Protein AF-A0A2D9LUC7-F1 (afdb_monomer)

Solvent-accessible surface area (backbone atoms only — not comparable to full-atom values): 5630 Å² total; per-residue (Å²): 129,84,87,78,78,85,88,83,88,86,83,80,79,92,71,61,83,61,53,40,50,91,60,73,25,84,82,55,88,46,70,71,63,40,55,50,47,76,77,47,90,78,76,93,80,82,78,76,94,37,100,47,77,69,60,51,75,38,62,65,83,79,46,77,65,66,67,67,69,70,45,62,78,70,67,61,80,89,124

Structure (mmCIF, N/CA/C/O backbone):
data_AF-A0A2D9LUC7-F1
#
_entry.id   AF-A0A2D9LUC7-F1
#
loop_
_atom_site.group_PDB
_atom_site.id
_atom_site.type_symbol
_atom_site.label_atom_id
_atom_site.label_alt_id
_atom_site.label_comp_id
_atom_site.label_asym_id
_atom_site.label_entity_id
_atom_site.label_seq_id
_atom_site.pdbx_PDB_ins_code
_atom_site.Cartn_x
_atom_site.Cartn_y
_atom_site.Cartn_z
_atom_site.occupancy
_atom_site.B_iso_or_equiv
_atom_site.auth_seq_id
_atom_site.auth_comp_id
_atom_site.auth_asym_id
_atom_site.auth_atom_id
_atom_site.pdbx_PDB_model_num
ATOM 1 N N . MET A 1 1 ? -24.942 23.563 5.304 1.00 46.56 1 MET A N 1
ATOM 2 C CA . MET A 1 1 ? -23.493 23.612 5.013 1.00 46.56 1 MET A CA 1
ATOM 3 C C . MET A 1 1 ? -23.232 22.596 3.921 1.00 46.56 1 MET A C 1
ATOM 5 O O . MET A 1 1 ? -23.705 21.480 4.069 1.00 46.56 1 MET A O 1
ATOM 9 N N . ALA A 1 2 ? -22.598 22.980 2.810 1.00 63.62 2 ALA A N 1
ATOM 10 C CA . ALA A 1 2 ? -22.210 22.003 1.795 1.00 63.62 2 ALA A CA 1
ATOM 11 C C . ALA A 1 2 ? -21.209 21.025 2.421 1.00 63.62 2 ALA A C 1
ATOM 13 O O . ALA A 1 2 ? -20.239 21.464 3.043 1.00 63.62 2 ALA A O 1
ATOM 14 N N . ASP A 1 3 ? -21.494 19.734 2.298 1.00 77.50 3 ASP A N 1
ATOM 15 C CA . ASP A 1 3 ? -20.706 18.651 2.871 1.00 77.50 3 ASP A CA 1
ATOM 16 C C . ASP A 1 3 ? -19.365 18.534 2.133 1.00 77.50 3 ASP A C 1
ATOM 18 O O . ASP A 1 3 ? -19.240 17.906 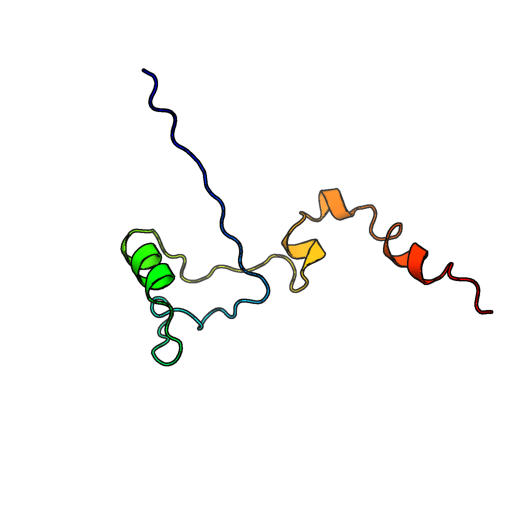1.077 1.00 77.50 3 ASP A O 1
ATOM 22 N N . ARG A 1 4 ? -18.365 19.271 2.626 1.00 86.94 4 ARG A N 1
ATOM 23 C CA . ARG A 1 4 ? -17.021 19.271 2.054 1.00 86.94 4 ARG A CA 1
ATOM 24 C C . ARG A 1 4 ? -16.244 18.104 2.636 1.00 86.94 4 ARG A C 1
ATOM 26 O O . ARG A 1 4 ? -15.713 18.188 3.740 1.00 86.94 4 ARG A O 1
ATOM 33 N N . HIS A 1 5 ? -16.164 17.047 1.847 1.00 90.81 5 HIS A N 1
ATOM 34 C CA . HIS A 1 5 ? -15.338 15.891 2.137 1.00 90.81 5 HIS A CA 1
ATOM 35 C C . HIS A 1 5 ? -13.853 16.249 2.004 1.00 90.81 5 HIS A C 1
ATOM 37 O O . HIS A 1 5 ? -13.454 16.972 1.088 1.00 90.81 5 HIS A O 1
ATOM 43 N N . ASN A 1 6 ? -13.033 15.715 2.907 1.00 93.19 6 ASN A N 1
ATOM 44 C CA . ASN A 1 6 ? -11.581 15.809 2.813 1.00 93.19 6 ASN A CA 1
ATOM 45 C C . ASN A 1 6 ? -11.040 14.615 2.023 1.00 93.19 6 ASN A C 1
ATOM 47 O O . ASN A 1 6 ? -11.455 13.481 2.248 1.00 93.19 6 ASN A O 1
ATOM 51 N N . LEU A 1 7 ? -10.084 14.870 1.132 1.00 92.88 7 LEU A N 1
ATOM 52 C CA . LEU A 1 7 ? -9.384 13.836 0.375 1.00 92.88 7 LEU A CA 1
ATOM 53 C C . LEU A 1 7 ? -7.966 13.695 0.930 1.00 92.88 7 LEU A C 1
ATOM 55 O O . LEU A 1 7 ? -7.196 14.654 0.905 1.00 92.88 7 LEU A O 1
ATOM 59 N N . VAL A 1 8 ? -7.623 12.507 1.427 1.00 93.12 8 VAL A N 1
ATOM 60 C CA . VAL A 1 8 ? -6.291 12.192 1.960 1.00 93.12 8 VAL A CA 1
ATOM 61 C C . VAL A 1 8 ? -5.684 11.070 1.126 1.00 93.12 8 VAL A C 1
ATOM 63 O O . VAL A 1 8 ? -6.218 9.966 1.083 1.00 93.12 8 VAL A O 1
ATOM 66 N N . GLY A 1 9 ? -4.568 11.361 0.455 1.00 92.19 9 GLY 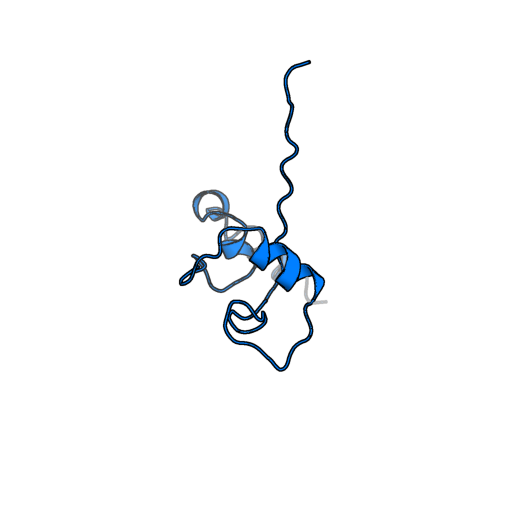A N 1
ATOM 67 C CA . GLY A 1 9 ? -3.792 10.373 -0.292 1.00 92.19 9 GLY A CA 1
ATOM 68 C C . GLY A 1 9 ? -2.630 9.843 0.543 1.00 92.19 9 GLY A C 1
ATOM 69 O O . GLY A 1 9 ? -1.813 10.627 1.023 1.00 92.19 9 GLY A O 1
ATOM 70 N N . ILE A 1 10 ? -2.539 8.522 0.693 1.00 92.31 10 ILE A N 1
ATOM 71 C CA . ILE A 1 10 ? -1.441 7.837 1.386 1.00 92.31 10 ILE A CA 1
ATOM 72 C C . ILE A 1 10 ? -0.704 6.983 0.353 1.00 92.31 10 ILE A C 1
ATOM 74 O O . ILE A 1 10 ? -1.313 6.138 -0.295 1.00 92.31 10 ILE A O 1
ATOM 78 N N . LEU A 1 11 ? 0.602 7.208 0.194 1.00 91.19 11 LEU A N 1
ATOM 79 C CA . LEU A 1 11 ? 1.459 6.466 -0.733 1.00 91.19 11 LEU A CA 1
ATOM 80 C C . LEU A 1 11 ? 2.724 6.016 -0.003 1.00 91.19 11 LEU A C 1
ATOM 82 O O . LEU A 1 11 ? 3.555 6.847 0.367 1.00 91.19 11 LEU A O 1
ATOM 86 N N . SER A 1 12 ? 2.872 4.709 0.191 1.00 90.75 12 SER A N 1
ATOM 87 C CA . SER A 1 12 ? 4.093 4.113 0.731 1.00 90.75 12 SER A CA 1
ATOM 88 C C . SER A 1 12 ? 5.182 4.028 -0.343 1.00 90.75 12 SER A C 1
ATOM 90 O O . SER A 1 12 ? 4.903 3.946 -1.540 1.00 90.75 12 SER A O 1
ATOM 92 N N . ASP A 1 13 ? 6.446 4.093 0.074 1.00 91.25 13 ASP A N 1
ATOM 93 C CA . ASP A 1 13 ? 7.591 3.880 -0.812 1.00 91.25 13 ASP A CA 1
ATOM 94 C C . ASP A 1 13 ? 8.035 2.417 -0.739 1.00 91.25 13 ASP A C 1
ATOM 96 O O . ASP A 1 13 ? 8.106 1.847 0.348 1.00 91.25 13 ASP A O 1
ATOM 100 N N . GLN A 1 14 ? 8.301 1.808 -1.899 1.00 89.44 14 GLN A N 1
ATOM 101 C CA . GLN A 1 14 ? 8.840 0.444 -2.019 1.00 89.44 14 GLN A CA 1
ATOM 102 C C . GLN A 1 14 ? 8.034 -0.667 -1.312 1.00 89.44 14 GLN A C 1
ATOM 104 O O . GLN A 1 14 ? 8.567 -1.737 -1.017 1.00 89.44 14 GLN A O 1
ATOM 109 N N . GLN A 1 15 ? 6.738 -0.465 -1.065 1.00 91.44 15 GLN A N 1
ATOM 110 C CA . GLN A 1 15 ? 5.893 -1.508 -0.490 1.00 91.44 15 GLN A CA 1
ATOM 111 C C . GLN A 1 15 ? 5.669 -2.644 -1.496 1.00 91.44 15 GLN A C 1
ATOM 113 O O . GLN A 1 15 ? 5.174 -2.433 -2.604 1.00 91.44 15 GLN A O 1
ATOM 118 N N . ARG A 1 16 ? 6.010 -3.871 -1.094 1.00 90.44 16 ARG A N 1
ATOM 119 C CA . ARG A 1 16 ? 5.738 -5.074 -1.887 1.00 90.44 16 ARG A CA 1
ATOM 120 C C . ARG A 1 16 ? 4.253 -5.451 -1.821 1.00 90.44 16 ARG A C 1
ATOM 122 O O . ARG A 1 16 ? 3.591 -5.213 -0.810 1.00 90.44 16 ARG A O 1
ATOM 129 N N . TYR A 1 17 ? 3.742 -6.049 -2.895 1.00 90.19 17 TYR A N 1
ATOM 130 C CA . TYR A 1 17 ? 2.316 -6.352 -3.053 1.00 90.19 17 TYR A CA 1
ATOM 131 C C . TYR A 1 17 ? 1.753 -7.268 -1.949 1.00 90.19 17 TYR A C 1
ATOM 133 O O . TYR A 1 17 ? 0.650 -7.050 -1.472 1.00 90.19 17 TYR A O 1
ATOM 141 N N . ASP A 1 18 ? 2.529 -8.238 -1.469 1.00 91.00 18 ASP A N 1
ATOM 142 C CA . ASP A 1 18 ? 2.104 -9.252 -0.497 1.00 91.00 18 ASP A CA 1
ATOM 143 C C . ASP A 1 18 ? 2.453 -8.883 0.949 1.00 91.00 18 ASP A C 1
ATOM 145 O O . ASP A 1 18 ? 2.723 -9.736 1.789 1.00 91.00 18 ASP A O 1
ATOM 149 N N . THR A 1 19 ? 2.482 -7.588 1.254 1.00 92.19 19 THR A N 1
ATOM 150 C CA . THR A 1 19 ? 2.802 -7.108 2.605 1.00 92.19 19 THR A CA 1
ATOM 151 C C . THR A 1 19 ? 1.586 -6.989 3.514 1.00 92.19 19 THR A C 1
ATOM 153 O O . THR A 1 19 ? 1.755 -6.974 4.731 1.00 92.19 19 THR A O 1
ATOM 156 N N . MET A 1 20 ? 0.371 -6.952 2.965 1.00 93.00 20 MET A N 1
ATOM 157 C CA . MET A 1 20 ? -0.869 -6.769 3.730 1.00 93.00 20 MET A CA 1
ATOM 158 C C . MET A 1 20 ? -1.714 -8.042 3.790 1.00 93.00 20 MET A C 1
ATOM 160 O O . MET A 1 20 ? -1.660 -8.881 2.890 1.00 93.00 20 MET A O 1
ATOM 164 N N . ALA A 1 21 ? -2.544 -8.158 4.831 1.00 92.69 21 ALA A N 1
ATOM 165 C CA . ALA A 1 21 ? -3.396 -9.332 5.026 1.00 92.69 21 ALA A CA 1
ATOM 166 C C . ALA A 1 21 ? -4.458 -9.494 3.930 1.00 92.69 21 ALA A C 1
ATOM 168 O O . ALA A 1 21 ? -4.769 -10.621 3.556 1.00 92.69 21 ALA A O 1
ATOM 169 N N . CYS A 1 22 ? -4.950 -8.392 3.353 1.00 91.81 22 CYS A N 1
ATOM 170 C CA . CYS A 1 22 ? -5.879 -8.432 2.219 1.00 91.81 22 CYS A CA 1
ATOM 171 C C . CYS A 1 22 ? -5.280 -9.091 0.962 1.00 91.81 22 CYS A C 1
ATOM 173 O O . CYS A 1 22 ? -6.027 -9.601 0.135 1.00 91.81 22 CYS A O 1
ATOM 175 N N . TYR A 1 23 ? -3.949 -9.148 0.848 1.00 93.25 23 TYR A N 1
ATOM 176 C CA . TYR A 1 23 ? -3.236 -9.866 -0.214 1.00 93.25 23 TYR A CA 1
ATOM 177 C C . TYR A 1 23 ? -2.734 -11.253 0.235 1.00 93.25 23 TYR A C 1
ATOM 179 O O . TYR A 1 23 ? -1.878 -11.843 -0.420 1.00 93.25 23 TYR A O 1
ATOM 187 N N . GLY A 1 24 ? -3.245 -11.783 1.355 1.00 91.62 24 GLY A N 1
ATOM 188 C CA . GLY A 1 24 ? -2.921 -13.122 1.863 1.00 91.62 24 GLY A CA 1
ATOM 189 C C . GLY A 1 24 ? -1.704 -13.194 2.791 1.00 91.62 24 GLY A C 1
ATOM 190 O O . GLY A 1 24 ? -1.211 -14.285 3.074 1.00 91.62 24 GLY A O 1
ATOM 191 N N . ASN A 1 25 ? -1.194 -12.058 3.277 1.00 93.06 25 ASN A N 1
ATOM 192 C CA . ASN A 1 25 ? -0.055 -12.060 4.188 1.00 93.06 25 ASN A CA 1
ATOM 193 C C . ASN A 1 25 ? -0.460 -12.301 5.648 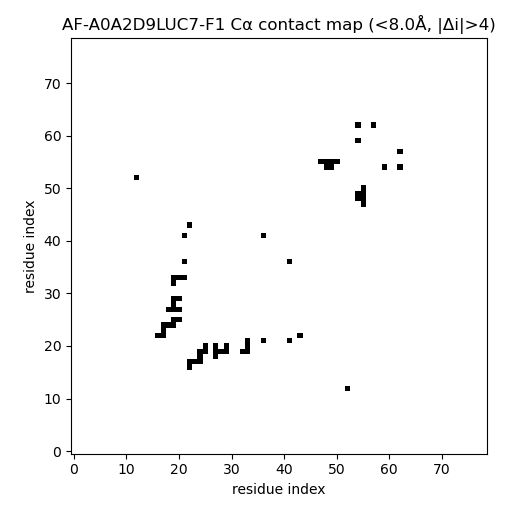1.00 93.06 25 ASN A C 1
ATOM 195 O O . ASN A 1 25 ? -1.222 -11.530 6.229 1.00 93.06 25 ASN A O 1
ATOM 199 N N . HIS A 1 26 ? 0.144 -13.308 6.275 1.00 90.94 26 HIS A N 1
ATOM 200 C CA . HIS A 1 26 ? -0.044 -13.606 7.700 1.00 90.94 26 HIS A CA 1
ATOM 201 C C . HIS A 1 26 ? 1.215 -13.371 8.546 1.00 90.94 26 HIS A C 1
ATOM 203 O O . HIS A 1 26 ? 1.163 -13.515 9.766 1.00 90.94 26 HIS A O 1
ATOM 209 N N . TRP A 1 27 ? 2.344 -13.010 7.925 1.00 93.81 27 TRP A N 1
ATOM 210 C CA . TRP A 1 27 ? 3.613 -12.838 8.635 1.00 93.81 27 TRP A CA 1
ATOM 211 C C . TRP A 1 27 ? 3.838 -11.397 9.108 1.00 93.81 27 TRP A C 1
ATOM 213 O O . TRP A 1 27 ? 4.285 -11.180 10.234 1.00 93.81 27 TRP A O 1
ATOM 223 N N . ILE A 1 28 ? 3.515 -10.401 8.277 1.00 92.88 28 ILE A N 1
ATOM 224 C CA . ILE A 1 28 ? 3.740 -8.988 8.618 1.00 92.88 28 ILE A CA 1
ATOM 225 C C . ILE A 1 28 ? 2.502 -8.431 9.319 1.00 92.88 28 ILE A C 1
ATOM 227 O O . ILE A 1 28 ? 1.375 -8.560 8.845 1.00 92.88 28 ILE A O 1
ATOM 231 N N . GLN A 1 29 ? 2.720 -7.779 10.458 1.00 93.06 29 GLN A N 1
ATOM 232 C CA . GLN A 1 29 ? 1.648 -7.193 11.252 1.00 93.06 29 GLN A CA 1
ATOM 233 C C . GLN A 1 29 ? 1.361 -5.754 10.806 1.00 93.06 29 GLN A C 1
ATOM 235 O O . GLN A 1 29 ? 2.074 -4.823 11.173 1.00 93.06 29 GLN A O 1
ATOM 240 N N . THR A 1 30 ? 0.278 -5.559 10.048 1.00 93.62 30 THR A N 1
ATOM 241 C CA . THR A 1 30 ? -0.181 -4.241 9.568 1.00 93.62 30 THR A CA 1
ATOM 242 C C . THR A 1 30 ? -1.618 -3.921 10.012 1.00 93.62 30 THR A C 1
ATOM 244 O O . THR A 1 30 ? -2.478 -3.661 9.170 1.00 93.62 30 THR A O 1
ATOM 247 N N . PRO A 1 31 ? -1.932 -3.903 11.324 1.00 93.81 31 PRO A N 1
ATOM 248 C CA . PRO A 1 31 ? -3.317 -3.889 11.813 1.00 93.81 31 PRO A CA 1
ATOM 249 C C . PRO A 1 31 ? -4.131 -2.668 11.361 1.00 93.81 31 PRO A C 1
ATOM 251 O O . PRO A 1 31 ? -5.315 -2.793 11.072 1.00 93.81 31 PRO A O 1
ATOM 254 N N . ARG A 1 32 ? -3.508 -1.485 11.258 1.00 95.12 32 ARG A N 1
ATOM 255 C CA . ARG A 1 32 ? -4.200 -0.248 10.841 1.00 95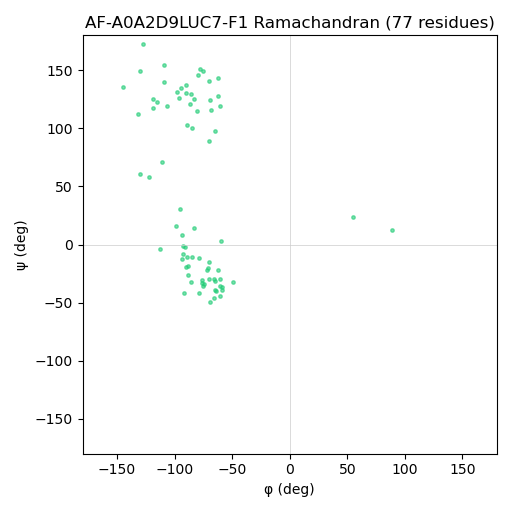.12 32 ARG A CA 1
ATOM 256 C C . ARG A 1 32 ? -4.480 -0.208 9.339 1.00 95.12 32 ARG A C 1
ATOM 258 O O . ARG A 1 32 ? -5.523 0.289 8.938 1.00 95.12 32 ARG A O 1
ATOM 265 N N . LEU A 1 33 ? -3.569 -0.746 8.528 1.00 93.31 33 LEU A N 1
ATOM 266 C CA . LEU A 1 33 ? -3.769 -0.850 7.082 1.00 93.31 33 LEU A CA 1
ATOM 267 C C . LEU A 1 33 ? -4.767 -1.958 6.738 1.00 93.31 33 LEU A C 1
ATOM 269 O O . LEU A 1 33 ? -5.535 -1.800 5.800 1.00 93.31 33 LEU A O 1
ATOM 273 N N . ASN A 1 34 ? -4.787 -3.045 7.513 1.00 94.38 34 ASN A N 1
ATOM 274 C CA . ASN A 1 34 ? -5.773 -4.110 7.352 1.00 94.38 34 ASN A CA 1
ATOM 275 C C . ASN A 1 34 ? -7.184 -3.601 7.684 1.00 94.38 34 ASN A C 1
ATOM 277 O O . ASN A 1 34 ? -8.076 -3.769 6.868 1.00 94.38 34 ASN A O 1
ATOM 281 N N . ALA A 1 35 ? -7.358 -2.877 8.797 1.00 95.44 35 ALA A N 1
ATOM 282 C CA . ALA A 1 35 ? -8.643 -2.249 9.120 1.00 95.44 35 ALA A CA 1
ATOM 283 C C . ALA A 1 35 ? -9.105 -1.262 8.030 1.00 95.44 35 ALA A C 1
ATOM 285 O O . ALA A 1 35 ? -10.276 -1.240 7.670 1.00 95.44 35 ALA A O 1
ATOM 286 N N . LEU A 1 36 ? -8.177 -0.486 7.452 1.00 94.75 36 LEU A N 1
ATOM 287 C CA . LEU A 1 36 ? -8.492 0.382 6.315 1.00 94.75 36 LEU A CA 1
ATOM 288 C C . LEU A 1 36 ? -8.919 -0.425 5.079 1.00 94.75 36 LEU A C 1
ATOM 290 O O . LEU A 1 36 ? -9.827 -0.007 4.368 1.00 94.75 36 LEU A O 1
ATOM 294 N N . ALA A 1 37 ? -8.275 -1.562 4.808 1.00 93.81 37 ALA A N 1
ATOM 295 C CA . ALA A 1 37 ? -8.638 -2.446 3.702 1.00 93.81 37 ALA A CA 1
ATOM 296 C C . ALA A 1 37 ? -10.039 -3.057 3.888 1.00 93.81 37 ALA A C 1
ATOM 298 O O . ALA A 1 37 ? -10.789 -3.111 2.922 1.00 93.81 37 ALA A O 1
ATOM 299 N N . ASP A 1 38 ? -10.413 -3.436 5.113 1.00 95.25 38 ASP A N 1
ATOM 300 C CA . ASP A 1 38 ? -11.734 -4.006 5.428 1.00 95.25 38 ASP A CA 1
ATOM 301 C C . ASP A 1 38 ? -12.882 -2.997 5.225 1.00 95.25 38 ASP A C 1
ATO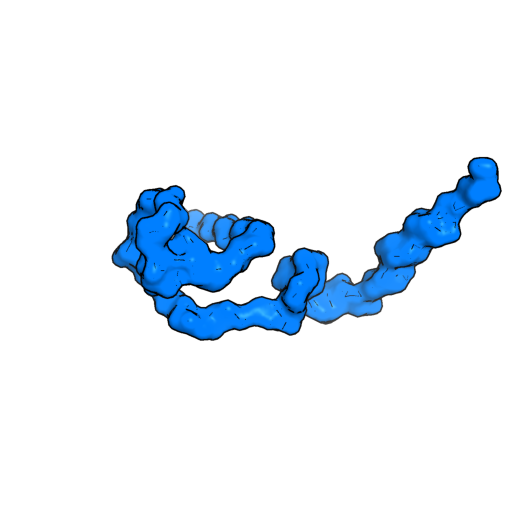M 303 O O . ASP A 1 38 ? -14.004 -3.376 4.892 1.00 95.25 38 ASP A O 1
ATOM 307 N N . GLU A 1 39 ? -12.604 -1.702 5.402 1.00 96.50 39 GLU A N 1
ATOM 308 C CA . GLU A 1 39 ? -13.564 -0.605 5.214 1.00 96.50 39 GLU A CA 1
ATOM 309 C C . GLU A 1 39 ? -13.531 0.003 3.797 1.00 96.50 39 GLU A C 1
ATOM 311 O O . GLU A 1 39 ? -14.287 0.931 3.500 1.00 96.50 39 GLU A O 1
ATOM 316 N N . SER A 1 40 ? -12.652 -0.481 2.912 1.00 95.06 40 SER A N 1
ATOM 317 C CA . SER A 1 40 ? -12.426 0.108 1.589 1.00 95.06 40 SER A CA 1
ATOM 318 C C . SER A 1 40 ? -12.547 -0.900 0.450 1.00 95.06 40 SER A C 1
ATOM 320 O O . SER A 1 40 ? -12.713 -2.102 0.635 1.00 95.06 40 SER A O 1
ATOM 322 N N . PHE A 1 41 ? -12.502 -0.385 -0.778 1.00 94.81 41 PHE A N 1
ATOM 323 C CA . PHE A 1 41 ? -12.428 -1.216 -1.969 1.00 94.81 41 PHE A CA 1
ATOM 324 C C . PHE A 1 41 ? -10.964 -1.547 -2.282 1.00 94.81 41 PHE A C 1
ATOM 326 O O . PHE A 1 41 ? -10.158 -0.643 -2.518 1.00 94.81 41 PHE A O 1
ATOM 333 N N . VAL A 1 42 ? -10.628 -2.838 -2.307 1.00 94.69 42 VAL A N 1
ATOM 334 C CA . VAL A 1 42 ? -9.273 -3.335 -2.584 1.00 94.69 42 VAL A CA 1
ATOM 335 C C . VAL A 1 42 ? -9.154 -3.747 -4.051 1.00 94.69 42 VAL A C 1
ATOM 337 O O . VAL A 1 42 ? -9.978 -4.496 -4.568 1.00 94.69 42 VAL A O 1
ATOM 340 N N . PHE A 1 43 ? -8.104 -3.279 -4.726 1.00 93.69 43 PHE A N 1
ATOM 341 C CA . PHE A 1 43 ? -7.781 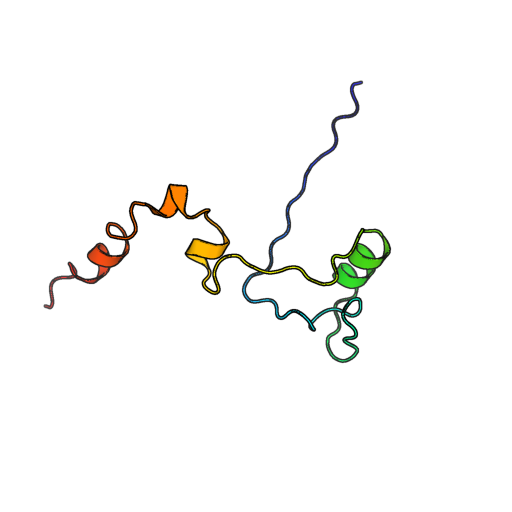-3.703 -6.088 1.00 93.69 43 PHE A CA 1
ATOM 342 C C . PHE A 1 43 ? -6.939 -4.981 -6.060 1.00 93.69 43 PHE A C 1
ATOM 344 O O . PHE A 1 43 ? -5.904 -5.011 -5.407 1.00 93.69 43 PHE A O 1
ATOM 351 N N . GLU A 1 44 ? -7.328 -6.010 -6.814 1.00 91.62 44 GLU A N 1
ATOM 352 C CA . GLU A 1 44 ? -6.585 -7.283 -6.863 1.00 91.62 44 GLU A CA 1
ATOM 353 C C . GLU A 1 44 ? -5.306 -7.204 -7.713 1.00 91.62 44 GLU A C 1
ATOM 355 O O . GLU A 1 44 ? -4.322 -7.882 -7.426 1.00 91.62 44 GLU A O 1
ATOM 360 N N . ALA A 1 45 ? -5.301 -6.356 -8.749 1.00 90.50 45 ALA A N 1
ATOM 361 C CA . ALA A 1 45 ? -4.194 -6.229 -9.701 1.00 90.50 45 ALA A CA 1
ATOM 362 C C . ALA A 1 45 ? -3.730 -4.767 -9.924 1.00 90.50 45 ALA A C 1
ATOM 364 O O . ALA A 1 45 ? -3.814 -4.253 -11.044 1.00 90.50 45 ALA A O 1
ATOM 365 N N . PRO A 1 46 ? -3.255 -4.055 -8.880 1.00 90.19 46 PRO A N 1
ATOM 366 C CA . PRO A 1 46 ? -2.721 -2.704 -9.023 1.00 90.19 46 PRO A CA 1
ATOM 367 C C . PRO A 1 46 ? -1.272 -2.733 -9.542 1.00 90.19 46 PRO A C 1
ATOM 369 O O . PRO A 1 46 ? -0.359 -3.185 -8.851 1.00 90.19 46 PRO A O 1
ATOM 372 N N . TYR A 1 47 ? -1.038 -2.206 -10.749 1.00 90.12 47 TYR A N 1
ATOM 373 C CA . TYR A 1 47 ? 0.300 -2.108 -11.346 1.00 90.12 47 TYR A CA 1
ATOM 374 C C . TYR A 1 47 ? 0.803 -0.665 -11.414 1.00 90.12 47 TYR A C 1
ATOM 376 O O . TYR A 1 47 ? 0.066 0.257 -11.762 1.00 90.12 47 TYR A O 1
ATOM 384 N N . VAL A 1 48 ? 2.094 -0.480 -11.126 1.00 86.88 48 VAL A N 1
ATOM 385 C CA . VAL A 1 48 ? 2.790 0.795 -11.328 1.00 86.88 48 VAL A CA 1
ATOM 386 C C . VAL A 1 48 ? 3.177 0.958 -12.797 1.00 86.88 48 VAL A C 1
ATOM 388 O O . VAL A 1 48 ? 3.532 -0.007 -13.471 1.00 86.88 48 VAL A O 1
ATOM 391 N N . THR A 1 49 ? 3.152 2.188 -13.301 1.00 86.81 49 THR A N 1
ATOM 392 C CA . THR A 1 49 ? 3.551 2.486 -14.683 1.00 86.81 49 THR A CA 1
ATOM 393 C C . THR A 1 49 ? 5.053 2.329 -14.913 1.00 86.81 49 THR A C 1
ATOM 395 O O . THR A 1 49 ? 5.461 2.037 -16.034 1.00 86.81 49 THR A O 1
ATOM 398 N N . GLN A 1 50 ? 5.876 2.562 -13.884 1.00 86.00 50 GLN A N 1
ATOM 399 C CA . GLN A 1 50 ? 7.341 2.568 -13.934 1.00 86.00 50 GLN A CA 1
ATOM 400 C C . GLN A 1 50 ? 7.913 2.014 -12.613 1.00 86.00 50 GLN A C 1
ATOM 402 O O . GLN A 1 50 ? 7.452 2.423 -11.548 1.00 86.00 50 GLN A O 1
ATOM 407 N N . PRO A 1 51 ? 8.927 1.128 -12.629 1.00 81.19 51 PRO A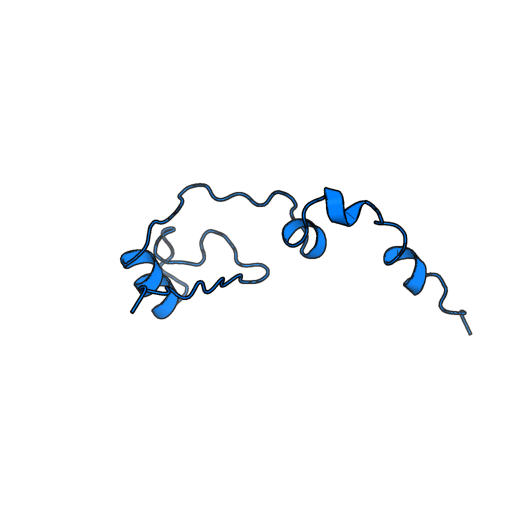 N 1
ATOM 408 C CA . PRO A 1 51 ? 9.407 0.436 -11.426 1.00 81.19 51 PRO A CA 1
ATOM 409 C C . PRO A 1 51 ? 10.403 1.248 -10.572 1.00 81.19 51 PRO A C 1
ATOM 411 O O . PRO A 1 51 ? 11.078 0.675 -9.721 1.00 81.19 51 PRO A O 1
ATOM 414 N N . VAL A 1 52 ? 10.532 2.564 -10.790 1.00 82.75 52 VAL A N 1
ATOM 415 C CA . VAL A 1 52 ? 11.473 3.433 -10.056 1.00 82.75 52 VAL A CA 1
ATOM 416 C C . VAL A 1 52 ? 10.776 4.685 -9.508 1.00 82.75 52 VAL A C 1
ATOM 418 O O . VAL A 1 52 ? 9.790 5.153 -10.076 1.00 82.75 52 VAL A O 1
ATOM 421 N N . CYS A 1 53 ? 11.263 5.205 -8.373 1.00 80.94 53 CYS A N 1
ATOM 422 C CA . CYS A 1 53 ? 10.516 6.112 -7.486 1.00 80.94 53 CYS A CA 1
ATOM 423 C C . CYS A 1 53 ? 10.076 7.432 -8.141 1.00 80.94 53 CYS A C 1
ATOM 425 O O . CYS A 1 53 ? 8.943 7.869 -7.967 1.00 80.94 53 CYS A O 1
ATOM 427 N N . THR A 1 54 ? 10.957 8.088 -8.893 1.00 79.75 54 THR A N 1
ATOM 428 C CA . THR A 1 54 ? 10.644 9.380 -9.523 1.00 79.75 54 THR A CA 1
ATOM 429 C C . THR A 1 54 ? 9.604 9.250 -10.646 1.00 79.75 54 THR A C 1
ATOM 431 O O . THR A 1 54 ? 8.610 9.980 -10.613 1.00 79.75 54 THR A O 1
ATOM 434 N N . PRO A 1 55 ? 9.745 8.316 -11.609 1.00 75.88 55 PRO A N 1
ATOM 435 C CA . PRO A 1 55 ? 8.764 8.148 -12.675 1.00 75.88 55 PRO A CA 1
ATOM 436 C C . PRO A 1 55 ? 7.499 7.381 -12.298 1.00 75.88 55 PRO A C 1
ATOM 438 O O . PRO A 1 55 ? 6.530 7.436 -13.050 1.00 75.88 55 PRO A O 1
ATOM 441 N N . SER A 1 56 ? 7.453 6.717 -11.141 1.00 76.94 56 SER A N 1
ATOM 442 C CA . SER A 1 56 ? 6.192 6.194 -10.604 1.00 76.94 56 SER A CA 1
ATOM 443 C C . SER A 1 56 ? 5.315 7.293 -9.995 1.00 76.94 56 SER A C 1
ATOM 445 O O . SER A 1 56 ? 4.091 7.216 -10.068 1.00 76.94 56 SER A O 1
ATOM 447 N N . ARG A 1 57 ? 5.932 8.330 -9.409 1.00 79.25 57 ARG A N 1
ATOM 448 C CA . ARG A 1 57 ? 5.241 9.434 -8.715 1.00 79.25 57 ARG A CA 1
ATOM 449 C C . ARG A 1 57 ? 4.855 10.580 -9.643 1.00 79.25 57 ARG A C 1
ATOM 451 O O . ARG A 1 57 ? 3.911 11.314 -9.353 1.00 79.25 57 ARG A O 1
ATOM 458 N N . VAL A 1 58 ? 5.588 10.755 -10.740 1.00 74.69 58 VAL A N 1
ATOM 459 C CA . VAL A 1 58 ? 5.362 11.832 -11.703 1.00 74.69 58 VAL A CA 1
ATOM 460 C C . VAL A 1 58 ? 5.024 11.220 -13.066 1.00 74.69 58 VAL A C 1
ATOM 462 O O . VAL A 1 58 ? 5.791 10.411 -13.577 1.00 74.69 58 VAL A O 1
ATOM 465 N N . PRO A 1 59 ? 3.895 11.582 -13.697 1.00 58.56 59 PRO A N 1
ATOM 466 C CA . PRO A 1 59 ? 3.559 11.066 -15.020 1.00 58.56 59 PRO A CA 1
ATOM 467 C C . PRO A 1 59 ? 4.601 11.498 -16.061 1.00 58.56 59 PRO A C 1
ATOM 469 O O . PRO A 1 59 ? 5.084 12.633 -16.032 1.00 58.56 59 PRO A O 1
ATOM 472 N N . ALA A 1 60 ? 4.903 10.608 -17.012 1.00 54.31 60 ALA A N 1
ATOM 473 C CA . ALA A 1 60 ? 5.968 10.765 -18.011 1.00 54.31 60 ALA A CA 1
ATOM 474 C C . ALA A 1 60 ? 5.961 12.123 -18.744 1.00 54.31 60 ALA A C 1
ATOM 476 O O . ALA A 1 60 ? 7.019 12.674 -19.032 1.00 54.31 60 ALA A O 1
ATOM 477 N N . HIS A 1 61 ? 4.786 12.722 -18.965 1.00 56.94 61 HIS A N 1
ATOM 478 C CA . HIS A 1 61 ? 4.653 14.043 -19.591 1.00 56.94 61 HIS A CA 1
ATOM 479 C C . HIS A 1 61 ? 5.346 15.176 -18.806 1.00 56.94 61 HIS A C 1
ATOM 481 O O . HIS A 1 61 ? 5.814 16.143 -19.396 1.00 56.94 61 HIS A O 1
ATOM 487 N N . ARG A 1 62 ? 5.448 15.074 -17.475 1.00 47.88 62 ARG A N 1
ATOM 488 C CA . ARG A 1 62 ? 6.175 16.048 -16.638 1.00 47.88 62 ARG A CA 1
ATOM 489 C C . ARG A 1 62 ? 7.658 15.677 -16.462 1.00 47.88 62 ARG A C 1
ATOM 491 O O . ARG A 1 62 ? 8.440 16.511 -16.023 1.00 47.88 62 ARG A O 1
ATOM 498 N N . ILE A 1 63 ? 8.051 14.468 -16.869 1.00 53.03 63 ILE A N 1
ATOM 499 C CA . ILE A 1 63 ? 9.438 13.966 -16.862 1.00 53.03 63 ILE A CA 1
ATOM 500 C C . ILE A 1 63 ? 10.150 14.265 -18.184 1.00 53.03 63 ILE A C 1
ATOM 502 O O . ILE A 1 63 ? 11.341 14.022 -18.293 1.00 53.03 63 ILE A O 1
ATOM 506 N N . ALA A 1 64 ? 9.478 14.878 -19.164 1.00 49.72 64 ALA A N 1
ATOM 507 C CA . ALA A 1 64 ? 10.057 15.263 -20.456 1.00 49.72 64 ALA A CA 1
ATOM 508 C C . ALA A 1 64 ? 11.251 16.249 -20.388 1.00 49.72 64 ALA A C 1
ATOM 510 O O . ALA A 1 64 ? 11.831 16.560 -21.424 1.00 49.72 64 ALA A O 1
ATOM 511 N N . SER A 1 65 ? 11.711 16.628 -19.191 1.00 45.19 65 SER A N 1
ATOM 512 C CA . SER A 1 65 ? 13.100 17.046 -18.955 1.00 45.19 65 SER A CA 1
ATOM 513 C C . SER A 1 65 ? 13.860 16.016 -18.095 1.00 45.19 65 SER A C 1
ATOM 515 O O . SER A 1 65 ? 14.181 16.314 -16.943 1.00 45.19 65 SER A O 1
ATOM 517 N N . PRO A 1 66 ? 14.198 14.814 -18.608 1.00 45.62 66 PRO A N 1
ATOM 518 C CA . PRO A 1 66 ? 14.966 13.825 -17.847 1.00 45.62 66 PRO A CA 1
ATOM 519 C C . PRO A 1 66 ? 16.429 14.259 -17.670 1.00 45.62 66 PRO A C 1
ATOM 521 O O . PRO A 1 66 ? 17.121 13.787 -16.774 1.00 45.62 66 PRO A O 1
ATOM 524 N N . CYS A 1 67 ? 16.906 15.175 -18.516 1.00 43.41 67 CYS A N 1
ATOM 525 C CA . CYS A 1 67 ? 18.329 15.479 -18.644 1.00 43.41 67 CYS A CA 1
ATOM 526 C C . CYS A 1 67 ? 18.820 16.634 -17.754 1.00 43.41 67 CYS A C 1
ATOM 528 O O . CYS A 1 67 ? 20.020 16.858 -17.690 1.00 43.41 67 CYS A O 1
ATOM 530 N N . HIS A 1 68 ? 17.947 17.378 -17.061 1.00 48.31 68 HIS A N 1
ATOM 531 C CA . HIS A 1 68 ? 18.409 18.507 -16.235 1.00 48.31 68 HIS A CA 1
ATOM 532 C C . HIS A 1 68 ? 18.846 18.086 -14.819 1.00 48.31 68 HIS 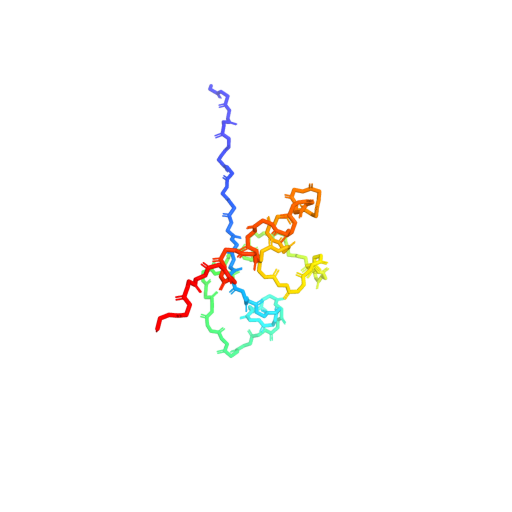A C 1
ATOM 534 O O . HIS A 1 68 ? 19.784 18.656 -14.277 1.00 48.31 68 HIS A O 1
ATOM 540 N N . TRP A 1 69 ? 18.222 17.055 -14.234 1.00 44.12 69 TRP A N 1
ATOM 541 C CA . TRP A 1 69 ? 18.607 16.539 -12.911 1.00 44.12 69 TRP A CA 1
ATOM 542 C C . TRP A 1 69 ? 19.849 15.635 -12.973 1.00 44.12 69 TRP A C 1
ATOM 544 O O . TRP A 1 69 ? 20.747 15.765 -12.151 1.00 44.12 69 TRP A O 1
ATOM 554 N N . ALA A 1 70 ? 19.941 14.762 -13.983 1.00 48.38 70 ALA A N 1
ATOM 555 C CA . ALA A 1 70 ? 21.043 13.800 -14.115 1.00 48.38 70 ALA A CA 1
ATOM 556 C C . ALA A 1 70 ? 22.404 14.432 -14.482 1.00 48.38 70 ALA A C 1
ATOM 558 O O . ALA A 1 70 ? 23.436 13.779 -14.337 1.00 48.38 70 ALA A O 1
ATOM 559 N N . ASN A 1 71 ? 22.420 15.688 -14.943 1.00 43.38 71 ASN A N 1
ATOM 560 C CA . ASN A 1 71 ? 23.655 16.388 -15.307 1.00 43.38 71 ASN A CA 1
ATOM 561 C C . ASN A 1 71 ? 24.289 17.157 -14.138 1.00 43.38 71 ASN A C 1
ATOM 563 O O . ASN A 1 71 ? 25.490 17.403 -14.169 1.00 43.38 71 ASN A O 1
ATOM 567 N N . HIS A 1 72 ? 23.546 17.476 -13.072 1.00 44.78 72 HIS A N 1
ATOM 568 C CA . HIS A 1 72 ? 24.110 18.253 -11.961 1.00 44.78 72 HIS A CA 1
ATOM 569 C C . HIS A 1 72 ? 25.119 17.468 -11.102 1.00 44.78 72 HIS A C 1
ATO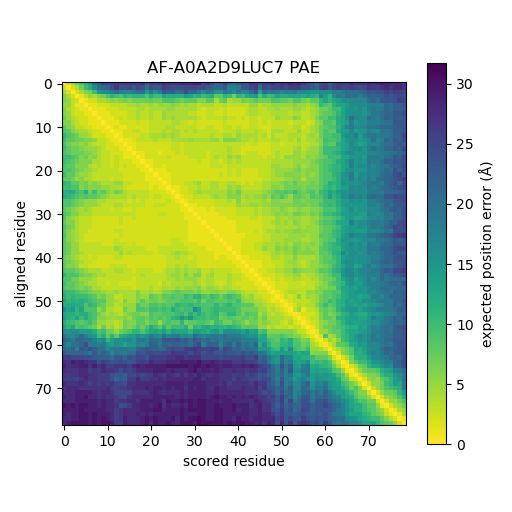M 571 O O . HIS A 1 72 ? 25.982 18.079 -10.477 1.00 44.78 72 HIS A O 1
ATOM 577 N N . GLU A 1 73 ? 25.072 16.132 -11.105 1.00 44.97 73 GLU A N 1
ATOM 578 C CA . GLU A 1 73 ? 26.083 15.283 -10.446 1.00 44.97 73 GLU A CA 1
ATOM 579 C C . GLU A 1 73 ? 27.321 15.014 -11.318 1.00 44.97 73 GLU A C 1
ATOM 581 O O . GLU A 1 73 ? 28.331 14.530 -10.809 1.00 44.97 73 GLU A O 1
ATOM 586 N N . GLN A 1 74 ? 27.287 15.360 -12.610 1.00 51.44 74 GLN A N 1
ATOM 587 C CA . GLN A 1 74 ? 28.454 15.262 -13.500 1.00 51.44 74 GLN A CA 1
ATOM 588 C C . GLN A 1 74 ? 29.254 16.572 -13.591 1.00 51.44 74 GLN A C 1
ATOM 590 O O . GLN A 1 74 ? 30.401 16.538 -14.029 1.00 51.44 74 GLN A O 1
ATOM 595 N N . ASP A 1 75 ? 28.701 17.687 -13.100 1.00 47.94 75 ASP A N 1
ATOM 596 C CA . ASP A 1 75 ? 29.354 19.005 -13.046 1.00 47.94 75 ASP A CA 1
ATOM 597 C C . ASP A 1 75 ? 30.075 19.293 -11.712 1.00 47.94 75 ASP A C 1
ATOM 599 O O . ASP A 1 75 ? 30.553 20.407 -11.488 1.00 47.94 75 ASP A O 1
ATOM 603 N N . ALA A 1 76 ? 30.198 18.312 -10.810 1.00 46.41 76 ALA A N 1
ATOM 604 C CA . ALA A 1 76 ? 31.062 18.464 -9.642 1.00 46.41 76 ALA A CA 1
ATOM 605 C C . ALA A 1 76 ? 32.532 18.504 -10.110 1.00 46.41 76 ALA A C 1
ATOM 607 O O . ALA A 1 76 ? 33.016 17.503 -10.655 1.00 46.41 76 ALA A O 1
ATOM 608 N N . PRO A 1 77 ? 33.271 19.619 -9.930 1.00 42.12 77 PRO A N 1
ATOM 609 C CA . PRO A 1 77 ? 34.680 19.651 -10.284 1.00 42.12 77 PRO A CA 1
ATOM 610 C C . PRO A 1 77 ? 35.403 18.597 -9.447 1.00 42.12 77 PRO A C 1
ATOM 612 O O . PRO A 1 77 ? 35.399 18.651 -8.219 1.00 42.12 77 PRO A O 1
ATOM 615 N N . ARG A 1 78 ? 36.013 17.617 -10.119 1.00 46.19 78 ARG A N 1
ATOM 616 C CA . ARG A 1 78 ? 36.992 16.732 -9.487 1.00 46.19 78 ARG A CA 1
ATOM 617 C C . ARG A 1 78 ? 38.195 17.591 -9.096 1.00 46.19 78 ARG A C 1
ATOM 619 O O . ARG A 1 78 ? 39.023 17.896 -9.953 1.00 46.19 78 ARG A O 1
ATOM 626 N N . SER A 1 79 ? 38.240 18.011 -7.835 1.00 52.47 79 SER A N 1
ATOM 627 C CA . SER A 1 79 ? 39.449 18.471 -7.143 1.00 52.47 79 SER A CA 1
ATOM 628 C C . SER A 1 79 ? 40.074 17.317 -6.380 1.00 52.47 79 SER A C 1
ATOM 630 O O . SER A 1 79 ? 39.296 16.655 -5.653 1.00 52.47 79 SER A O 1
#

Sequence (79 aa):
MADRHNLVGILSDQQRYDTMACYGNHWIQTPRLNALADESFVFEAPYVTQPVCTPSRVPAHRIASPCHWANHEQDAPRS

Mean predicted aligned error: 11.41 Å

Radius of gyration: 19.11 Å; Cα contacts (8 Å, |Δi|>4): 32; chains: 1; bounding box: 63×37×32 Å

pLDDT: mean 78.05, std 19.44, range [42.12, 96.5]

Foldseek 3Di:
DPPDDDDDDDDDPPDDPQQDVVNPDPPHDDPPVNVVPVVDDDDNDDDFPDPDDPCSVDPVVVCVVVPPVVCVVVPPPPD

Secondary structure (DSSP, 8-state):
------------SS--GGGSGGGT--SS--HHHHHHHHTSPPPSS---SSSSHHHHHS-HHHHS-TTTTTTTTT-S---